Protein AF-A0A956ASH6-F1 (afdb_monomer)

Foldseek 3Di:
DDDDDDPDDDPDDDDDDPPPPVPQQAELVQWPEWEWAAEPVRPWIWIWTQGPVGIGTQDTDLLSQLVQLQLVQQVVCPVPDLVPTRWDALVVSCVSSVHDSVVNVVSLVVQLVRVVVSRHVVSNQQWDADPVRNIIHGSHRHYYYYYDD

Mean predicted aligned error: 8.75 Å

Secondary structure (DSSP, 8-state):
-----PPP---------------PPB-GGG--EEEEEE-TTSS-EEEEEE-SS-EEEEPP-TTHHHHHHHHHHHHHTTTS-TTTTT-EEHHHHHHHHT--HHHHHHHHHHHHHHHHHTTBTTGGGGEEEETTTTEEEE--S-EEEEE--

Sequence (149 aa):
MWTLELPPQTRGGGTLTTAAVEARPRSLATLRLMRVAVSRDEETIEVAFRFGDGDLAMPQRAHHALLRVLAQARLNDAGAPPAERGWMYADDLCRATGINAERLYVEVYRARKQLAALGVGDAAGLFERRSQSRQIRLGVGRVEVTALR

pLDDT: mean 85.57, std 20.19, range [28.75, 98.19]

Solvent-accessible surface area (backbone atoms only — not comparable to full-atom values): 8891 Å² total; per-residue (Å²): 139,86,81,82,83,71,80,84,83,80,87,71,94,70,96,67,83,79,76,76,72,82,69,74,64,44,44,70,90,55,51,66,33,38,41,35,30,32,34,96,83,62,82,46,48,45,42,35,38,32,43,91,91,47,76,46,73,52,80,79,54,82,45,40,56,58,54,46,54,31,50,50,41,32,58,74,28,66,86,49,60,82,92,64,35,16,66,38,43,52,67,57,50,21,65,76,64,75,44,54,70,71,54,51,54,51,33,54,51,48,50,28,51,53,43,35,76,72,44,24,76,49,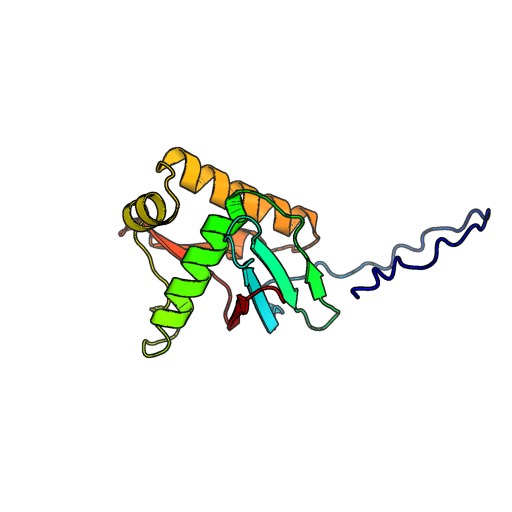26,71,47,54,50,42,72,44,84,90,72,50,24,40,24,58,53,63,90,46,72,47,80,46,73,53,129

Structure (mmCIF, N/CA/C/O backbone):
data_AF-A0A956ASH6-F1
#
_entry.id   AF-A0A956ASH6-F1
#
loop_
_atom_site.group_PDB
_atom_site.id
_atom_site.type_symbol
_atom_site.label_atom_id
_atom_site.label_alt_id
_atom_site.label_comp_id
_atom_site.label_asym_id
_atom_site.label_entity_id
_atom_site.label_seq_id
_atom_site.pdbx_PDB_ins_code
_atom_site.Cartn_x
_atom_site.Cartn_y
_atom_site.Cartn_z
_atom_site.occupancy
_atom_site.B_iso_or_equiv
_atom_site.auth_seq_id
_atom_site.auth_comp_id
_atom_site.auth_asym_id
_atom_site.auth_atom_id
_atom_site.pdbx_PDB_model_num
ATOM 1 N N . MET A 1 1 ? 16.337 -25.624 11.220 1.00 32.97 1 MET A N 1
ATOM 2 C CA . MET A 1 1 ? 17.644 -25.380 10.579 1.00 32.97 1 MET A CA 1
ATOM 3 C C . MET A 1 1 ? 17.335 -24.690 9.262 1.00 32.97 1 MET A C 1
ATOM 5 O O . MET A 1 1 ? 16.851 -25.353 8.360 1.00 32.97 1 MET A O 1
ATOM 9 N N . TRP A 1 2 ? 17.424 -23.360 9.216 1.00 28.75 2 TRP A N 1
ATOM 10 C CA . TRP A 1 2 ? 17.074 -22.583 8.023 1.00 28.75 2 TRP A CA 1
ATOM 11 C C . TRP A 1 2 ? 18.350 -22.266 7.248 1.00 28.75 2 TRP A C 1
ATOM 13 O O . TRP A 1 2 ? 19.261 -21.642 7.788 1.00 28.75 2 TRP A O 1
ATOM 23 N N . THR A 1 3 ? 18.412 -22.744 6.008 1.00 37.66 3 THR A N 1
ATOM 24 C CA . TH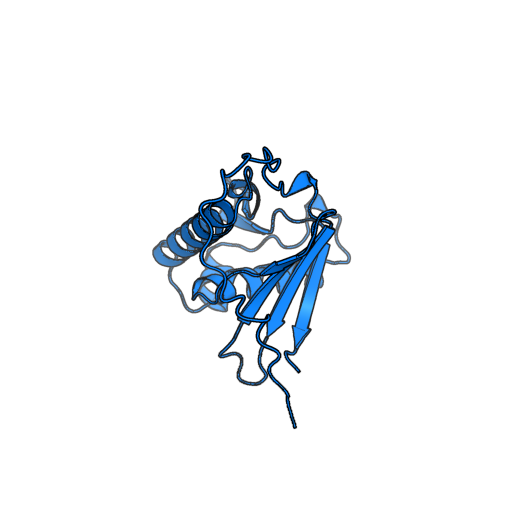R A 1 3 ? 19.513 -22.505 5.074 1.00 37.66 3 THR A CA 1
ATOM 25 C C . THR A 1 3 ? 19.177 -21.278 4.238 1.00 37.66 3 THR A C 1
ATOM 27 O O . THR A 1 3 ? 18.187 -21.269 3.510 1.00 37.66 3 THR A O 1
ATOM 30 N N . LEU A 1 4 ? 19.996 -20.237 4.368 1.00 41.03 4 LEU A N 1
ATOM 31 C CA . LEU A 1 4 ? 19.973 -19.063 3.506 1.00 41.03 4 LEU A CA 1
ATOM 32 C C . LEU A 1 4 ? 20.725 -19.408 2.214 1.00 41.03 4 LEU A C 1
ATOM 34 O O . LEU A 1 4 ? 21.955 -19.446 2.214 1.00 41.03 4 LEU A O 1
ATOM 38 N N . GLU A 1 5 ? 20.009 -19.674 1.122 1.00 32.78 5 GLU A N 1
ATOM 39 C CA . GLU A 1 5 ? 20.634 -19.709 -0.202 1.00 32.78 5 GLU A CA 1
ATOM 40 C C . GLU A 1 5 ? 20.847 -18.276 -0.700 1.00 32.78 5 GLU A C 1
ATOM 42 O O . GLU A 1 5 ? 19.909 -17.556 -1.042 1.00 32.78 5 GLU A O 1
ATOM 47 N N . LEU A 1 6 ? 22.111 -17.856 -0.721 1.00 47.25 6 LEU A N 1
ATOM 48 C CA . LEU A 1 6 ? 22.552 -16.703 -1.498 1.00 47.25 6 LEU A CA 1
ATOM 49 C C . LEU A 1 6 ? 22.721 -17.145 -2.962 1.00 47.25 6 LEU A C 1
ATOM 51 O O . LEU A 1 6 ? 23.277 -18.221 -3.196 1.00 47.25 6 LEU A O 1
ATOM 55 N N . PRO A 1 7 ? 22.307 -16.339 -3.956 1.00 35.97 7 PRO A N 1
ATOM 56 C CA . PRO A 1 7 ? 22.578 -16.656 -5.352 1.00 35.97 7 PRO A CA 1
ATOM 57 C C . PRO A 1 7 ? 24.098 -16.695 -5.609 1.00 35.97 7 PRO A C 1
ATOM 59 O O . PRO A 1 7 ? 24.853 -15.960 -4.960 1.00 35.97 7 PRO A O 1
ATOM 62 N N . PRO A 1 8 ? 24.573 -17.554 -6.531 1.00 37.97 8 PRO A N 1
ATOM 63 C CA . PRO A 1 8 ? 25.998 -17.759 -6.752 1.00 37.97 8 PRO A CA 1
ATOM 64 C C . PRO A 1 8 ? 26.675 -16.463 -7.205 1.00 37.97 8 PRO A C 1
ATOM 66 O O . PRO A 1 8 ? 26.285 -15.839 -8.191 1.00 37.97 8 PRO A O 1
ATOM 69 N N . GLN A 1 9 ? 27.729 -16.081 -6.483 1.00 48.91 9 GLN A N 1
ATOM 70 C CA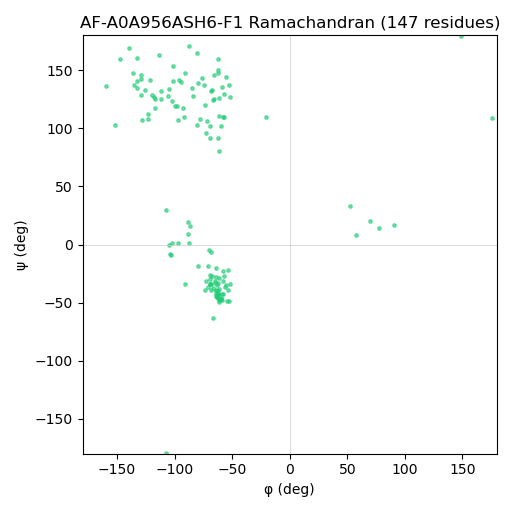 . GLN A 1 9 ? 28.587 -14.955 -6.832 1.00 48.91 9 GLN A CA 1
ATOM 71 C C . GLN A 1 9 ? 29.440 -15.369 -8.042 1.00 48.91 9 GLN A C 1
ATOM 73 O O . GLN A 1 9 ? 30.473 -16.026 -7.893 1.00 48.91 9 GLN A O 1
ATOM 78 N N . THR A 1 10 ? 29.028 -15.023 -9.259 1.00 36.97 10 THR A N 1
ATOM 79 C CA . THR A 1 10 ? 29.883 -15.199 -10.438 1.00 36.97 10 THR A CA 1
ATOM 80 C C . THR A 1 10 ? 31.048 -14.214 -10.381 1.00 36.97 10 THR A C 1
ATOM 82 O O . THR A 1 10 ? 30.906 -13.036 -10.704 1.00 36.97 10 THR A O 1
ATOM 85 N N . ARG A 1 11 ? 32.233 -14.706 -9.997 1.00 43.75 11 ARG A N 1
ATOM 86 C CA . ARG A 1 11 ? 33.508 -14.080 -10.364 1.00 43.75 11 ARG A CA 1
ATOM 87 C C . ARG A 1 11 ? 33.745 -14.329 -11.851 1.00 43.75 11 ARG A C 1
ATOM 89 O O . ARG A 1 11 ? 34.089 -15.437 -12.243 1.00 43.75 11 ARG A O 1
ATOM 96 N N . GLY A 1 12 ? 33.584 -13.289 -12.658 1.00 37.09 12 GLY A N 1
ATOM 97 C CA . GLY A 1 12 ? 33.960 -13.288 -14.066 1.00 37.09 12 GLY A CA 1
ATOM 98 C C . GLY A 1 12 ? 34.305 -11.873 -14.499 1.00 37.09 12 GLY A C 1
ATOM 99 O O . GLY A 1 12 ? 33.415 -11.051 -14.688 1.00 37.09 12 GLY A O 1
ATOM 100 N N . GLY A 1 13 ? 35.601 -11.582 -14.618 1.00 43.28 13 GLY A N 1
ATOM 101 C CA . GLY A 1 13 ? 36.067 -10.424 -15.366 1.00 43.28 13 GLY A CA 1
ATOM 102 C C . GLY A 1 13 ? 35.721 -10.619 -16.840 1.00 43.28 13 GLY A C 1
ATOM 103 O O . GLY A 1 13 ? 36.069 -11.639 -17.428 1.00 43.28 13 GLY A O 1
ATOM 104 N N . GLY A 1 14 ? 35.014 -9.654 -17.414 1.00 33.25 14 GLY A N 1
ATOM 105 C CA . GLY A 1 14 ? 34.637 -9.649 -18.818 1.00 33.25 14 GLY A CA 1
ATOM 106 C C . GLY A 1 14 ? 33.746 -8.451 -19.102 1.00 33.25 14 GLY A C 1
ATOM 107 O O . GLY A 1 14 ? 32.608 -8.394 -18.648 1.00 33.25 14 GLY A O 1
ATOM 108 N N . THR A 1 15 ? 34.280 -7.474 -19.826 1.00 44.41 15 THR A N 1
ATOM 109 C CA . THR A 1 15 ? 33.513 -6.372 -20.403 1.00 44.41 15 THR A CA 1
ATOM 110 C C . THR A 1 15 ? 32.444 -6.966 -21.316 1.00 44.41 15 THR A C 1
ATOM 112 O O . THR A 1 15 ? 32.769 -7.513 -22.366 1.00 44.41 15 THR A O 1
ATOM 115 N N . LEU A 1 16 ? 31.176 -6.887 -20.918 1.00 36.53 16 LEU A N 1
ATOM 116 C CA . LEU A 1 16 ? 30.050 -7.282 -21.756 1.00 36.53 16 LEU A CA 1
ATOM 117 C C . LEU A 1 16 ? 29.041 -6.143 -21.794 1.00 36.53 16 LEU A C 1
ATOM 119 O O . LEU A 1 16 ? 28.358 -5.842 -20.820 1.00 36.53 16 LEU A O 1
ATOM 123 N N . THR A 1 17 ? 29.018 -5.507 -22.960 1.00 37.50 17 THR A N 1
ATOM 124 C CA . THR A 1 17 ? 27.931 -4.736 -23.553 1.00 37.50 17 THR A CA 1
ATOM 125 C C . THR A 1 17 ? 26.571 -5.094 -22.961 1.00 37.50 17 THR A C 1
ATOM 127 O O . THR A 1 17 ? 26.021 -6.161 -23.235 1.00 37.50 17 THR A O 1
ATOM 130 N N . THR A 1 18 ? 25.994 -4.173 -22.192 1.00 43.47 18 THR A N 1
ATOM 131 C CA . THR A 1 18 ? 24.579 -4.224 -21.832 1.00 43.47 18 THR A CA 1
ATOM 132 C C . THR A 1 18 ? 23.778 -3.946 -23.098 1.00 43.47 18 THR A C 1
ATOM 134 O O . THR A 1 18 ? 23.494 -2.798 -23.432 1.00 43.47 18 THR A O 1
ATOM 137 N N . ALA A 1 19 ? 23.416 -5.002 -23.825 1.00 38.53 19 ALA A N 1
ATOM 138 C CA . ALA A 1 19 ? 22.222 -4.956 -24.647 1.00 38.53 19 ALA A CA 1
ATOM 139 C C . ALA A 1 19 ? 21.071 -4.673 -23.679 1.00 38.53 19 ALA A C 1
ATOM 141 O O . ALA A 1 19 ? 20.674 -5.539 -22.897 1.00 38.53 19 ALA A O 1
ATOM 142 N N . ALA A 1 20 ? 20.622 -3.420 -23.652 1.00 39.59 20 ALA A N 1
ATOM 143 C CA . ALA A 1 20 ? 19.434 -3.016 -22.933 1.00 39.59 20 ALA A CA 1
ATOM 144 C C . ALA A 1 20 ? 18.261 -3.775 -23.555 1.00 39.59 20 ALA A C 1
ATOM 146 O O . ALA A 1 20 ? 17.675 -3.352 -24.546 1.00 39.59 20 ALA A O 1
ATOM 147 N N . VAL A 1 21 ? 17.952 -4.944 -22.995 1.00 44.72 21 VAL A N 1
ATOM 148 C CA . VAL A 1 21 ? 16.619 -5.511 -23.117 1.00 44.72 21 VAL A CA 1
ATOM 149 C C . VAL A 1 21 ? 15.721 -4.429 -22.545 1.00 44.72 21 VAL A C 1
ATOM 151 O O . VAL A 1 21 ? 15.805 -4.134 -21.353 1.00 44.72 21 VAL A O 1
ATOM 154 N N . GLU A 1 22 ? 14.948 -3.772 -23.406 1.00 46.41 22 GLU A N 1
ATOM 155 C CA . GLU A 1 22 ? 13.903 -2.835 -23.013 1.00 46.41 22 GLU A CA 1
ATOM 156 C C . GLU A 1 22 ? 12.876 -3.612 -22.183 1.00 46.41 22 GLU A C 1
ATOM 158 O O . GLU A 1 22 ? 11.858 -4.099 -22.675 1.00 46.41 22 GLU A O 1
ATOM 163 N N . ALA A 1 23 ? 13.193 -3.822 -20.906 1.00 58.22 23 ALA A N 1
ATOM 164 C CA . ALA A 1 23 ? 12.303 -4.437 -19.954 1.00 58.22 23 ALA A CA 1
ATOM 165 C C . ALA A 1 23 ? 11.088 -3.518 -19.869 1.00 58.22 23 ALA A C 1
ATOM 167 O O . ALA A 1 23 ? 11.187 -2.384 -19.394 1.00 58.22 23 ALA A O 1
ATOM 168 N N . ARG A 1 24 ? 9.945 -3.986 -20.382 1.00 64.06 24 ARG A N 1
ATOM 169 C CA . ARG A 1 24 ? 8.686 -3.263 -20.226 1.00 64.06 24 ARG A CA 1
ATOM 170 C C . ARG A 1 24 ? 8.503 -2.964 -18.736 1.00 64.06 24 ARG A C 1
ATOM 172 O O . ARG A 1 24 ? 8.589 -3.898 -17.935 1.00 64.06 24 ARG A O 1
ATOM 179 N N . PRO A 1 25 ? 8.261 -1.700 -18.352 1.00 74.81 25 PRO A N 1
ATOM 180 C CA . PRO A 1 25 ? 8.024 -1.376 -16.958 1.00 74.81 25 PRO A CA 1
ATOM 181 C C . PRO A 1 25 ? 6.819 -2.180 -16.471 1.00 74.81 25 PRO A C 1
ATOM 183 O O . PRO A 1 25 ? 5.803 -2.288 -17.166 1.00 74.81 25 PRO A O 1
ATOM 186 N N . ARG A 1 26 ? 6.939 -2.766 -15.278 1.00 90.44 26 ARG A N 1
ATOM 187 C CA . ARG A 1 26 ? 5.827 -3.487 -14.659 1.00 90.44 26 ARG A CA 1
ATOM 188 C C . ARG A 1 26 ? 4.680 -2.515 -14.412 1.00 90.44 26 ARG A C 1
ATOM 190 O O . ARG A 1 26 ? 4.896 -1.326 -14.183 1.00 90.44 26 ARG A O 1
ATOM 197 N N . SER A 1 27 ? 3.457 -3.027 -14.440 1.00 92.56 27 SER A N 1
ATOM 198 C CA . SER A 1 27 ? 2.257 -2.231 -14.181 1.00 92.56 27 SER A CA 1
ATOM 199 C C . SER A 1 27 ? 1.337 -2.953 -1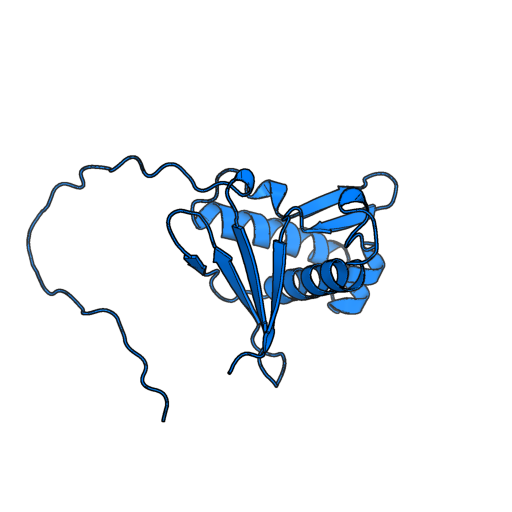3.210 1.00 92.56 27 SER A C 1
ATOM 201 O O . SER A 1 27 ? 1.142 -4.167 -13.313 1.00 92.56 27 SER A O 1
ATOM 203 N N . LEU A 1 28 ? 0.733 -2.199 -12.297 1.00 93.44 28 LEU A N 1
ATOM 204 C CA . LEU A 1 28 ? -0.310 -2.649 -11.385 1.00 93.44 28 LEU A CA 1
ATOM 205 C C . LEU A 1 28 ? -1.517 -3.238 -12.122 1.00 93.44 28 LEU A C 1
ATOM 207 O O . LEU A 1 28 ? -2.153 -4.140 -11.587 1.00 93.44 28 LEU A O 1
ATOM 211 N N . ALA A 1 29 ? -1.788 -2.829 -13.365 1.00 91.38 29 ALA A N 1
ATOM 212 C CA . ALA A 1 29 ? -2.809 -3.464 -14.203 1.00 91.38 29 ALA A CA 1
ATOM 213 C C . ALA A 1 29 ? -2.509 -4.950 -14.490 1.00 91.38 29 ALA A C 1
ATOM 215 O O . ALA A 1 29 ? -3.422 -5.751 -14.672 1.00 91.38 29 ALA A O 1
ATOM 216 N N . THR A 1 30 ? -1.228 -5.331 -14.506 1.00 92.25 30 THR A N 1
ATOM 217 C CA . THR A 1 30 ? -0.767 -6.720 -14.702 1.00 92.25 30 THR A CA 1
ATOM 218 C C . THR A 1 30 ? -0.460 -7.447 -13.391 1.00 92.25 30 THR A C 1
ATOM 220 O O . THR A 1 30 ? -0.039 -8.609 -13.403 1.00 92.25 30 THR A O 1
ATOM 223 N N . LEU A 1 31 ? -0.662 -6.779 -12.251 1.00 94.44 31 LEU A N 1
ATOM 224 C CA . LEU A 1 31 ? -0.440 -7.363 -10.938 1.00 94.44 31 LEU A CA 1
ATOM 225 C C . LEU A 1 31 ? -1.447 -8.487 -10.690 1.00 94.44 31 LEU A C 1
ATOM 227 O O . LEU A 1 31 ? -2.659 -8.285 -10.705 1.00 94.44 31 LEU A O 1
ATOM 231 N N . ARG A 1 32 ? -0.935 -9.678 -10.390 1.00 95.50 32 ARG A N 1
ATOM 232 C CA . ARG A 1 32 ? -1.755 -10.857 -10.089 1.00 95.50 32 ARG A CA 1
ATOM 233 C C . ARG A 1 32 ? -2.064 -10.986 -8.605 1.00 95.50 32 ARG A C 1
ATOM 235 O O . ARG A 1 32 ? -3.126 -11.497 -8.252 1.00 95.50 32 ARG A O 1
ATOM 242 N N . LEU A 1 33 ? -1.129 -10.587 -7.745 1.00 96.31 33 LEU A N 1
ATOM 243 C CA . LEU A 1 33 ? -1.261 -10.703 -6.295 1.00 96.31 33 LEU A CA 1
ATOM 244 C C . LEU A 1 33 ? -0.303 -9.751 -5.576 1.00 96.31 33 LEU A C 1
ATOM 246 O O . LEU A 1 33 ? 0.876 -9.698 -5.910 1.00 96.31 33 LEU A O 1
ATOM 250 N N . MET A 1 34 ? -0.788 -9.079 -4.538 1.00 97.50 34 MET A N 1
ATOM 251 C CA . MET A 1 34 ? 0.049 -8.469 -3.504 1.00 97.50 34 MET A CA 1
ATOM 252 C C . MET A 1 34 ? 0.026 -9.354 -2.253 1.00 97.50 34 MET A C 1
ATOM 254 O O . MET A 1 34 ? -1.048 -9.628 -1.720 1.00 97.50 34 MET A O 1
ATOM 258 N N . ARG A 1 35 ? 1.194 -9.790 -1.778 1.00 97.75 35 ARG A N 1
ATOM 259 C CA . ARG A 1 35 ? 1.341 -10.539 -0.526 1.00 97.75 35 ARG A CA 1
ATOM 260 C C . ARG A 1 35 ? 1.918 -9.637 0.554 1.00 97.75 35 ARG A C 1
ATOM 262 O O . ARG A 1 35 ? 2.908 -8.948 0.316 1.00 97.75 35 ARG A O 1
ATOM 269 N N . VAL A 1 36 ? 1.317 -9.695 1.735 1.00 96.62 36 VAL A N 1
ATOM 270 C CA . VAL A 1 36 ? 1.837 -9.098 2.963 1.00 96.62 36 VAL A CA 1
ATOM 271 C C . VAL A 1 36 ? 2.099 -10.221 3.954 1.00 96.62 36 VAL A C 1
ATOM 273 O O . VAL A 1 36 ? 1.170 -10.926 4.340 1.00 96.62 36 VAL A O 1
ATOM 276 N N . ALA A 1 37 ? 3.349 -10.404 4.361 1.00 95.50 37 ALA A N 1
ATOM 277 C CA . ALA A 1 37 ? 3.713 -11.399 5.357 1.00 95.50 37 ALA A CA 1
ATOM 278 C C . ALA A 1 37 ? 4.184 -10.714 6.643 1.00 95.50 37 ALA A C 1
ATOM 280 O O . ALA A 1 37 ? 4.970 -9.770 6.596 1.00 95.50 37 ALA A O 1
ATOM 281 N N . VAL A 1 38 ? 3.665 -11.160 7.785 1.00 92.75 38 VAL A N 1
ATOM 282 C CA . VAL A 1 38 ? 3.877 -10.512 9.085 1.00 92.75 38 VAL A CA 1
ATOM 283 C C . VAL A 1 38 ? 4.555 -11.487 10.038 1.00 92.75 38 VAL A C 1
ATOM 285 O O . VAL A 1 38 ? 4.110 -12.621 10.201 1.00 92.75 38 VAL A O 1
ATOM 288 N N . SER A 1 39 ? 5.647 -11.050 10.651 1.00 90.00 39 SER A N 1
ATOM 289 C CA . SER A 1 39 ? 6.339 -11.774 11.728 1.00 90.00 39 SER A CA 1
ATOM 290 C C . SER A 1 39 ? 5.453 -11.957 12.958 1.00 90.00 39 SER A C 1
ATOM 292 O O . SER A 1 39 ? 4.473 -11.244 13.153 1.00 90.00 39 SER A O 1
ATOM 294 N N . ARG A 1 40 ? 5.797 -12.937 13.801 1.00 82.44 40 ARG A N 1
ATOM 295 C CA . ARG A 1 40 ? 5.021 -13.258 15.011 1.00 82.44 40 ARG A CA 1
ATOM 296 C C . ARG A 1 40 ? 5.020 -12.135 16.047 1.00 82.44 40 ARG A C 1
ATOM 298 O O . ARG A 1 40 ? 4.047 -12.011 16.778 1.00 82.44 40 ARG A O 1
ATOM 305 N N . ASP A 1 41 ? 6.099 -11.368 16.113 1.00 84.50 41 ASP A N 1
ATOM 306 C CA . ASP A 1 41 ? 6.252 -10.191 16.975 1.00 84.50 41 ASP A CA 1
ATOM 307 C C . ASP A 1 41 ? 5.740 -8.899 16.308 1.00 84.50 41 ASP A C 1
ATOM 309 O O . ASP A 1 41 ? 5.803 -7.830 16.905 1.00 84.50 41 ASP A O 1
ATOM 313 N N . GLU A 1 42 ? 5.208 -8.995 15.083 1.00 76.25 42 GLU A N 1
ATOM 314 C CA . GLU A 1 42 ? 4.777 -7.875 14.239 1.00 76.25 42 GLU A CA 1
ATOM 315 C C . GLU A 1 42 ? 5.875 -6.835 13.925 1.00 76.25 42 GLU A C 1
ATOM 317 O O . GLU A 1 42 ? 5.584 -5.817 13.292 1.00 76.25 42 GLU A O 1
ATOM 322 N N . GLU A 1 43 ? 7.143 -7.086 14.272 1.00 81.88 43 GLU A N 1
ATOM 323 C CA . GLU A 1 43 ? 8.250 -6.144 14.039 1.00 81.88 43 GLU A CA 1
ATOM 324 C C . GLU A 1 43 ? 8.638 -6.073 12.557 1.00 81.88 43 GLU A C 1
ATOM 326 O O . GLU A 1 43 ? 9.050 -5.037 12.023 1.00 81.88 43 GLU A O 1
ATOM 331 N N . THR A 1 44 ? 8.475 -7.197 11.867 1.00 88.00 44 THR A N 1
ATOM 332 C CA . THR A 1 44 ? 8.781 -7.355 10.448 1.00 88.00 44 THR A CA 1
ATOM 333 C C . THR A 1 44 ? 7.518 -7.561 9.629 1.00 88.00 44 THR A C 1
ATOM 335 O O . THR A 1 44 ? 6.735 -8.485 9.870 1.00 88.00 44 THR A O 1
ATOM 338 N N . ILE A 1 45 ? 7.358 -6.703 8.619 1.00 94.75 45 ILE A N 1
ATOM 339 C CA . ILE A 1 45 ? 6.312 -6.789 7.603 1.00 94.75 45 ILE A CA 1
ATOM 340 C C . ILE A 1 45 ? 6.994 -6.833 6.238 1.00 94.75 45 ILE A C 1
ATOM 342 O O . ILE A 1 45 ? 7.586 -5.846 5.786 1.00 94.75 45 ILE A O 1
ATOM 346 N N . GLU A 1 46 ? 6.888 -7.971 5.569 1.00 95.69 46 GLU A N 1
ATOM 347 C CA . GLU A 1 46 ? 7.360 -8.164 4.204 1.00 95.69 46 GLU A CA 1
ATOM 348 C C . GLU A 1 46 ? 6.226 -7.918 3.215 1.00 95.69 46 GLU A C 1
ATOM 350 O O . GLU A 1 46 ? 5.081 -8.320 3.435 1.00 95.69 46 GLU A O 1
ATOM 355 N N . VAL A 1 47 ? 6.546 -7.255 2.106 1.00 97.00 47 VAL A N 1
ATOM 356 C CA . VAL A 1 47 ? 5.586 -6.980 1.037 1.00 97.00 47 VAL A CA 1
ATOM 357 C C . VAL A 1 47 ? 6.185 -7.422 -0.286 1.00 97.00 47 VAL A C 1
ATOM 359 O O . VAL A 1 47 ? 7.300 -7.033 -0.630 1.00 97.00 47 VAL A O 1
ATOM 362 N N . ALA A 1 48 ? 5.432 -8.215 -1.043 1.00 96.88 48 ALA A N 1
ATOM 363 C CA . ALA A 1 48 ? 5.828 -8.673 -2.366 1.00 96.88 48 ALA A CA 1
ATOM 364 C C . ALA A 1 48 ? 4.670 -8.571 -3.361 1.00 96.88 48 ALA A C 1
ATOM 366 O O . ALA A 1 48 ? 3.502 -8.760 -3.017 1.00 96.88 48 ALA A O 1
ATOM 367 N N . PHE A 1 49 ? 5.006 -8.305 -4.617 1.00 96.38 49 PHE A N 1
ATOM 368 C CA . PHE A 1 49 ? 4.071 -8.196 -5.727 1.00 96.38 49 PHE A CA 1
ATOM 369 C C . PHE A 1 49 ? 4.370 -9.271 -6.761 1.00 96.38 49 PHE A C 1
ATOM 371 O O . PHE A 1 49 ? 5.495 -9.379 -7.236 1.00 96.38 49 PHE A O 1
ATOM 378 N N . ARG A 1 50 ? 3.358 -10.044 -7.138 1.00 96.06 50 ARG A N 1
ATOM 379 C CA . ARG A 1 50 ? 3.448 -11.061 -8.181 1.00 96.06 50 ARG A CA 1
ATOM 380 C C . ARG A 1 50 ? 2.875 -10.536 -9.480 1.00 96.06 50 ARG A C 1
ATOM 382 O O . ARG A 1 50 ? 1.676 -10.259 -9.564 1.00 96.06 50 ARG A O 1
ATOM 389 N N . PHE A 1 51 ? 3.711 -10.486 -10.499 1.00 93.25 51 PHE A N 1
ATOM 390 C CA . PHE A 1 51 ? 3.346 -10.147 -11.866 1.00 93.25 51 PHE A CA 1
ATOM 391 C C . PHE A 1 51 ? 3.386 -11.405 -12.745 1.00 93.25 51 PHE A C 1
ATOM 393 O O . PHE A 1 51 ? 3.621 -12.516 -12.265 1.00 93.25 51 PHE A O 1
ATOM 400 N N . GLY A 1 52 ? 3.084 -11.266 -14.037 1.00 87.44 52 GLY A N 1
ATOM 401 C CA . GLY A 1 52 ? 3.181 -12.388 -14.978 1.00 87.44 52 GLY A CA 1
ATOM 402 C C . GLY A 1 52 ? 4.620 -12.829 -15.262 1.00 87.44 52 GLY A C 1
ATOM 403 O O . GLY A 1 52 ? 4.840 -13.989 -15.588 1.00 87.44 52 GLY A O 1
ATOM 404 N N . ASP A 1 53 ? 5.571 -11.912 -15.113 1.00 84.69 53 ASP A N 1
ATOM 405 C CA . ASP A 1 53 ? 6.991 -12.048 -15.441 1.00 84.69 53 ASP A CA 1
ATOM 406 C C . ASP A 1 53 ? 7.883 -12.289 -14.207 1.00 84.69 53 ASP A C 1
ATOM 408 O O . ASP A 1 53 ? 9.101 -12.382 -14.340 1.00 84.69 53 ASP A O 1
ATOM 412 N N . GLY A 1 54 ? 7.300 -12.377 -13.007 1.00 89.00 54 GLY A N 1
ATOM 413 C CA . GLY A 1 54 ? 8.028 -12.688 -11.777 1.00 89.00 54 GLY A CA 1
ATOM 414 C C . GLY A 1 54 ? 7.454 -12.042 -10.519 1.00 89.00 54 GLY A C 1
ATOM 415 O O . GLY A 1 54 ? 6.466 -11.304 -10.555 1.00 89.00 54 GLY A O 1
ATOM 416 N N . ASP A 1 55 ? 8.111 -12.331 -9.396 1.00 92.12 55 ASP A N 1
ATOM 417 C CA . ASP A 1 55 ? 7.821 -11.727 -8.098 1.00 92.12 55 ASP A CA 1
ATOM 418 C C . ASP A 1 55 ? 8.781 -10.545 -7.846 1.00 92.12 55 ASP A C 1
ATOM 420 O O . ASP A 1 55 ? 9.964 -10.580 -8.187 1.00 92.12 55 ASP A O 1
ATOM 424 N N . LEU A 1 56 ? 8.255 -9.483 -7.243 1.00 94.44 56 LEU A N 1
ATOM 425 C CA . LEU A 1 56 ? 8.967 -8.266 -6.872 1.00 94.44 56 LEU A CA 1
ATOM 426 C C . LEU A 1 56 ? 8.812 -8.034 -5.368 1.00 94.44 56 LEU A C 1
ATOM 428 O O . LEU A 1 56 ? 7.739 -7.644 -4.905 1.00 94.44 56 LEU A O 1
ATOM 432 N N . ALA A 1 57 ? 9.881 -8.246 -4.606 1.00 95.38 57 ALA A N 1
ATOM 433 C CA . ALA A 1 57 ? 9.905 -7.972 -3.172 1.00 95.38 57 ALA A CA 1
ATOM 434 C C . ALA A 1 57 ? 10.234 -6.497 -2.893 1.00 95.38 57 ALA A C 1
ATOM 436 O O . ALA A 1 57 ? 11.173 -5.937 -3.464 1.00 95.38 57 ALA A O 1
ATOM 437 N N . MET A 1 58 ? 9.483 -5.865 -1.990 1.00 95.19 58 MET A N 1
ATOM 438 C CA . MET A 1 58 ? 9.818 -4.544 -1.466 1.00 95.19 58 MET A CA 1
ATOM 439 C C . MET A 1 58 ? 10.816 -4.675 -0.311 1.00 95.19 58 MET A C 1
ATOM 441 O O . MET A 1 58 ? 10.514 -5.356 0.671 1.00 95.19 58 MET A O 1
ATOM 445 N N . PRO A 1 59 ? 11.955 -3.961 -0.347 1.00 93.81 59 PRO A N 1
ATOM 446 C CA . PRO A 1 59 ? 12.809 -3.817 0.829 1.00 93.81 59 PRO A CA 1
ATOM 447 C C . PRO A 1 59 ? 12.022 -3.305 2.047 1.00 93.81 59 PRO A C 1
ATOM 449 O O . PRO A 1 59 ? 11.230 -2.375 1.910 1.00 93.81 59 PRO A O 1
ATOM 452 N N . GLN A 1 60 ? 12.258 -3.863 3.236 1.00 92.31 60 GLN A N 1
ATOM 453 C CA . GLN A 1 60 ? 11.518 -3.507 4.455 1.00 92.31 60 GLN A CA 1
ATOM 454 C C . GLN A 1 60 ? 11.604 -2.009 4.773 1.00 92.31 60 GLN A C 1
ATOM 456 O O . GLN A 1 60 ? 12.694 -1.431 4.818 1.00 92.31 60 GLN A O 1
ATOM 461 N N . ARG A 1 61 ? 10.455 -1.368 5.005 1.00 94.69 61 ARG A N 1
ATOM 462 C CA . ARG A 1 61 ? 10.345 0.054 5.367 1.00 94.69 61 ARG A CA 1
ATOM 463 C C . ARG A 1 61 ? 9.147 0.289 6.290 1.00 94.69 61 ARG A C 1
ATOM 465 O O . ARG A 1 61 ? 8.204 -0.495 6.296 1.00 94.69 61 ARG A O 1
ATOM 472 N N . ALA A 1 62 ? 9.161 1.408 7.016 1.00 92.44 62 ALA A N 1
ATOM 473 C CA . ALA A 1 62 ? 8.113 1.767 7.978 1.00 92.44 62 ALA A CA 1
ATOM 474 C C . ALA A 1 62 ? 6.695 1.804 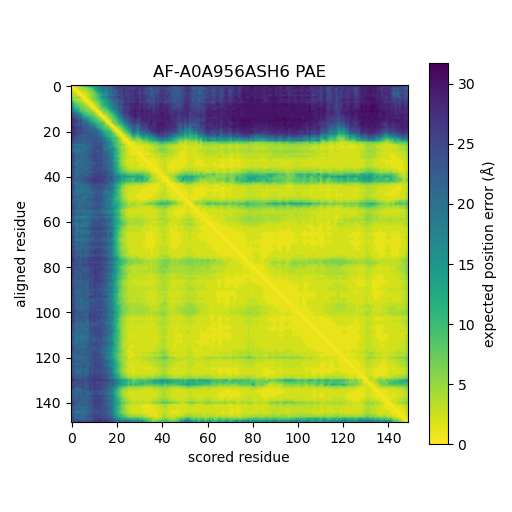7.367 1.00 92.44 62 ALA A C 1
ATOM 476 O O . ALA A 1 62 ? 5.742 1.347 7.996 1.00 92.44 62 ALA A O 1
ATOM 477 N N . HIS A 1 63 ? 6.544 2.247 6.112 1.00 94.81 63 HIS A N 1
ATOM 478 C CA . HIS A 1 63 ? 5.235 2.328 5.445 1.00 94.81 63 HIS A CA 1
ATOM 479 C C . HIS A 1 63 ? 4.612 0.958 5.148 1.00 94.81 63 HIS A C 1
ATOM 481 O O . HIS A 1 63 ? 3.456 0.899 4.731 1.00 94.81 63 HIS A O 1
ATOM 487 N N . HIS A 1 64 ? 5.320 -0.154 5.374 1.00 96.19 64 HIS A N 1
ATOM 488 C CA . HIS A 1 64 ? 4.732 -1.490 5.269 1.00 96.19 64 HIS A CA 1
ATOM 489 C C . HIS A 1 64 ? 3.626 -1.715 6.314 1.00 96.19 64 HIS A C 1
ATOM 491 O O . HIS A 1 64 ? 2.665 -2.426 6.023 1.00 96.19 64 HIS A O 1
ATOM 497 N N . ALA A 1 65 ? 3.683 -1.041 7.471 1.00 95.31 65 ALA A N 1
ATOM 498 C CA . ALA A 1 65 ? 2.600 -1.065 8.457 1.00 95.31 65 ALA A CA 1
ATOM 499 C C . ALA A 1 65 ? 1.276 -0.551 7.869 1.00 95.31 65 ALA A C 1
ATOM 501 O O . ALA A 1 65 ? 0.231 -1.178 8.043 1.00 95.31 65 ALA A O 1
ATOM 502 N N . LEU A 1 66 ? 1.327 0.535 7.089 1.00 97.19 66 LEU A N 1
ATOM 503 C CA . LEU A 1 66 ? 0.162 1.065 6.379 1.00 97.19 66 LEU A CA 1
ATOM 504 C C . LEU A 1 66 ? -0.373 0.067 5.341 1.00 97.19 66 LEU A C 1
ATOM 506 O O . LEU A 1 66 ? -1.582 -0.147 5.252 1.00 97.19 66 LEU A O 1
ATOM 510 N N . LEU A 1 67 ? 0.519 -0.559 4.567 1.00 97.62 67 LEU A N 1
ATOM 511 C CA . LEU A 1 67 ? 0.135 -1.553 3.560 1.00 97.62 67 LEU A CA 1
ATOM 512 C C . LEU A 1 67 ? -0.543 -2.772 4.195 1.00 97.62 67 LEU A C 1
ATOM 514 O O . LEU A 1 67 ? -1.542 -3.247 3.659 1.00 97.62 67 LEU A O 1
ATOM 518 N N . ARG A 1 68 ? -0.056 -3.232 5.354 1.00 97.12 68 ARG A N 1
ATOM 519 C CA . ARG A 1 68 ? -0.676 -4.315 6.128 1.00 97.12 68 ARG A CA 1
ATOM 520 C C . ARG A 1 68 ? -2.089 -3.962 6.573 1.00 97.12 68 ARG A C 1
ATOM 522 O O . ARG A 1 68 ? -3.002 -4.751 6.348 1.00 97.12 68 ARG A O 1
ATOM 529 N N . VAL A 1 69 ? -2.279 -2.786 7.172 1.00 97.75 69 VAL A N 1
ATOM 530 C CA . VAL A 1 69 ? -3.599 -2.354 7.661 1.00 97.75 69 VAL A CA 1
ATOM 531 C C . VAL A 1 69 ? -4.609 -2.298 6.513 1.00 97.75 69 VAL A C 1
ATOM 533 O O . VAL A 1 69 ? -5.698 -2.858 6.621 1.00 97.75 69 VAL A O 1
ATOM 536 N N . LEU A 1 70 ? -4.236 -1.704 5.377 1.00 98.19 70 LEU A N 1
ATOM 537 C CA . LEU A 1 70 ? -5.130 -1.621 4.220 1.00 98.19 70 LEU A CA 1
ATOM 538 C C . LEU A 1 70 ? -5.373 -2.981 3.545 1.00 98.19 70 LEU A C 1
ATOM 540 O O . LEU A 1 70 ? -6.473 -3.233 3.050 1.00 98.19 70 LEU A O 1
ATOM 544 N N . ALA A 1 71 ? -4.370 -3.864 3.528 1.00 97.69 71 ALA A N 1
ATOM 545 C CA . ALA A 1 71 ? -4.522 -5.240 3.064 1.00 97.69 71 ALA A CA 1
ATOM 546 C C . ALA A 1 71 ? -5.553 -5.989 3.912 1.00 97.69 71 ALA A C 1
ATOM 548 O O . ALA A 1 71 ? -6.467 -6.607 3.364 1.00 97.69 71 ALA A O 1
ATOM 549 N N . GLN A 1 72 ? -5.453 -5.863 5.237 1.00 97.12 72 GLN A N 1
ATOM 550 C CA . GLN A 1 72 ? -6.394 -6.474 6.164 1.00 97.12 72 GLN A CA 1
ATOM 551 C C . GLN A 1 72 ? -7.808 -5.911 5.994 1.00 97.12 72 GLN A C 1
ATOM 553 O O . GLN A 1 72 ? -8.758 -6.683 5.904 1.00 97.12 72 GLN A O 1
ATOM 558 N N . ALA A 1 73 ? -7.960 -4.589 5.871 1.00 97.44 73 ALA A N 1
ATOM 559 C CA . ALA A 1 73 ? -9.262 -3.966 5.636 1.00 97.44 73 ALA A CA 1
ATOM 560 C C . ALA A 1 73 ? -9.930 -4.493 4.359 1.00 97.44 73 ALA A C 1
ATOM 562 O O . ALA A 1 73 ? -11.107 -4.845 4.358 1.00 97.44 73 ALA A O 1
ATOM 563 N N . ARG A 1 74 ? -9.162 -4.642 3.274 1.00 97.12 74 ARG A N 1
ATOM 564 C CA . ARG A 1 74 ? -9.687 -5.183 2.016 1.00 97.12 74 ARG A CA 1
ATOM 565 C C . ARG A 1 74 ? -10.131 -6.645 2.125 1.00 97.12 74 ARG A C 1
ATOM 567 O O . ARG A 1 74 ? -11.081 -7.026 1.442 1.00 97.12 74 ARG A O 1
ATOM 574 N N . LEU A 1 75 ? -9.459 -7.450 2.950 1.00 96.38 75 LEU A N 1
ATOM 575 C CA . LEU A 1 75 ? -9.856 -8.834 3.228 1.00 96.38 75 LEU A CA 1
ATOM 576 C C . LEU A 1 75 ? -11.094 -8.912 4.126 1.00 96.38 75 LEU A C 1
ATOM 578 O O . LEU A 1 75 ? -11.968 -9.738 3.872 1.00 96.38 75 LEU A O 1
ATOM 582 N N . ASN A 1 76 ? -11.200 -8.034 5.124 1.00 96.94 76 ASN A N 1
ATOM 583 C CA . ASN A 1 76 ? -12.368 -7.962 6.004 1.00 96.94 76 ASN A CA 1
ATOM 584 C C . ASN A 1 76 ? -13.645 -7.613 5.219 1.00 96.94 76 ASN A C 1
ATOM 586 O O . ASN A 1 76 ? -14.712 -8.149 5.505 1.00 96.94 76 ASN A O 1
ATOM 590 N N . ASP A 1 77 ? -13.517 -6.808 4.162 1.00 96.25 77 ASP A N 1
ATOM 591 C CA . ASP A 1 77 ? -14.630 -6.421 3.290 1.00 96.25 77 ASP A CA 1
ATOM 592 C C . ASP A 1 77 ? -14.874 -7.400 2.123 1.00 96.25 77 ASP A C 1
ATOM 594 O O . ASP A 1 77 ? -15.510 -7.046 1.127 1.00 96.25 77 ASP A O 1
ATOM 598 N N . ALA A 1 78 ? -14.385 -8.646 2.188 1.00 92.38 78 ALA A N 1
ATOM 599 C CA . ALA A 1 78 ? -14.514 -9.611 1.089 1.00 92.38 78 ALA A CA 1
ATOM 600 C C . ALA A 1 78 ? -15.970 -9.898 0.660 1.00 92.38 78 ALA A C 1
ATOM 602 O O . ALA A 1 78 ? -16.190 -10.306 -0.482 1.00 92.38 78 ALA A O 1
ATOM 603 N N . GLY A 1 79 ? -16.953 -9.659 1.535 1.00 93.19 79 GLY A N 1
ATOM 604 C CA . GLY A 1 79 ? -18.383 -9.788 1.231 1.00 93.19 79 GLY A CA 1
ATOM 605 C C . GLY A 1 79 ? -18.998 -8.602 0.473 1.00 93.19 79 GLY A C 1
ATOM 606 O O . GLY A 1 79 ? -20.051 -8.755 -0.138 1.00 93.19 79 GLY A O 1
ATOM 607 N N . ALA A 1 80 ? -18.355 -7.432 0.465 1.00 94.81 80 ALA A N 1
ATOM 608 C CA . ALA A 1 80 ? -18.867 -6.242 -0.215 1.00 94.81 80 ALA A CA 1
ATOM 609 C C . ALA A 1 80 ? -18.585 -6.279 -1.735 1.00 94.81 80 ALA A C 1
ATOM 611 O O . ALA A 1 80 ? -17.731 -7.050 -2.196 1.00 94.81 80 ALA A O 1
ATOM 612 N N . PRO A 1 81 ? -19.241 -5.435 -2.555 1.00 95.25 81 PRO A N 1
ATOM 613 C CA . PRO A 1 81 ? -18.862 -5.249 -3.954 1.00 95.25 81 PRO A CA 1
ATOM 614 C C . PRO A 1 81 ? -17.384 -4.838 -4.085 1.00 95.25 81 PRO A C 1
ATOM 616 O O . PRO A 1 81 ? -16.909 -4.059 -3.259 1.00 95.25 81 PRO A O 1
ATOM 619 N N . PRO A 1 82 ? -16.638 -5.283 -5.119 1.00 91.81 82 PRO A N 1
ATOM 620 C CA . PRO A 1 82 ? -15.209 -4.974 -5.268 1.00 91.81 82 PRO A CA 1
ATOM 621 C C . PRO A 1 82 ? -14.859 -3.481 -5.169 1.00 91.81 82 PRO A C 1
ATOM 623 O O . PRO A 1 82 ? -13.799 -3.133 -4.641 1.00 91.81 82 PRO A O 1
ATOM 626 N N . ALA A 1 83 ? -15.762 -2.616 -5.642 1.00 93.19 83 ALA A N 1
ATOM 627 C CA . ALA A 1 83 ? -15.637 -1.162 -5.606 1.00 93.19 83 ALA A CA 1
ATOM 628 C C . ALA A 1 83 ? -15.768 -0.552 -4.198 1.00 93.19 83 ALA A C 1
ATOM 630 O O . ALA A 1 83 ? -15.268 0.552 -3.986 1.00 93.19 83 ALA A O 1
ATOM 631 N N . GLU A 1 84 ? -16.326 -1.277 -3.229 1.00 95.12 84 GLU A N 1
ATOM 632 C CA . GLU A 1 84 ? -16.506 -0.815 -1.846 1.00 95.12 84 GLU A CA 1
ATOM 633 C C . GLU A 1 84 ? -15.505 -1.421 -0.854 1.00 95.12 84 GLU A C 1
ATOM 635 O O . GLU A 1 84 ? -15.422 -0.966 0.280 1.00 95.12 84 GLU A O 1
ATOM 640 N N . ARG A 1 85 ? -14.692 -2.403 -1.258 1.00 96.56 85 ARG A N 1
ATOM 641 C CA . ARG A 1 85 ? -13.788 -3.084 -0.317 1.00 96.56 85 ARG A CA 1
ATOM 642 C C . ARG A 1 85 ? -12.577 -2.240 0.069 1.00 96.56 85 ARG A C 1
ATOM 644 O O . ARG A 1 85 ? -11.886 -1.710 -0.812 1.00 96.56 85 ARG A O 1
ATOM 651 N N . GLY A 1 86 ? -12.245 -2.261 1.357 1.00 96.75 86 GLY A N 1
ATOM 652 C CA . GLY A 1 86 ? -10.986 -1.790 1.926 1.00 96.75 86 GLY A CA 1
ATOM 653 C C . GLY A 1 86 ? -10.873 -0.276 2.068 1.00 96.75 86 GLY A C 1
ATOM 654 O O . GLY A 1 86 ? -9.761 0.220 2.239 1.00 96.75 86 GLY A O 1
ATOM 655 N N . TRP A 1 87 ? -11.980 0.463 1.953 1.00 97.62 87 TRP A N 1
ATOM 656 C CA . TRP A 1 87 ? -11.992 1.902 2.208 1.00 97.62 87 TRP A CA 1
ATOM 657 C C . TRP A 1 87 ? -11.907 2.175 3.707 1.00 97.62 87 TRP A C 1
ATOM 659 O O . TRP A 1 87 ? -12.797 1.804 4.462 1.00 97.62 87 TRP A O 1
ATOM 669 N N . MET A 1 88 ? -10.862 2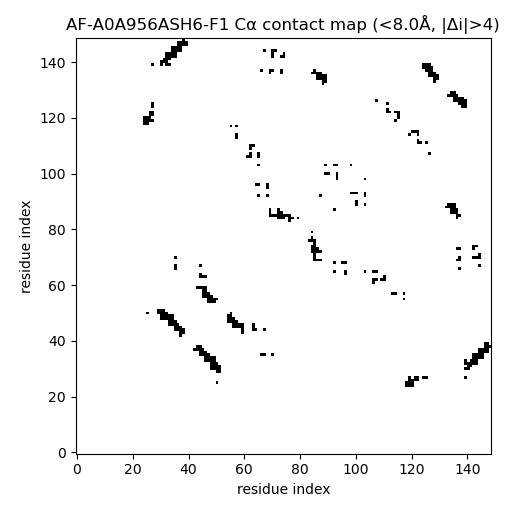.883 4.131 1.00 97.88 88 MET A N 1
ATOM 670 C CA . MET A 1 88 ? -10.699 3.332 5.514 1.00 97.88 88 MET A CA 1
ATOM 671 C C . MET A 1 88 ? -10.582 4.848 5.578 1.00 97.88 88 MET A C 1
ATOM 673 O O . MET A 1 88 ? -9.929 5.454 4.725 1.00 97.88 88 MET A O 1
ATOM 677 N N . TYR A 1 89 ? -11.175 5.472 6.596 1.00 97.44 89 TYR A N 1
ATOM 678 C CA . TYR A 1 89 ? -10.962 6.895 6.854 1.00 97.44 89 TYR A CA 1
ATOM 679 C C . TYR A 1 89 ? -9.509 7.154 7.263 1.00 97.44 89 TYR A C 1
ATOM 681 O O . TYR A 1 89 ? -8.888 6.340 7.949 1.00 97.44 89 TYR A O 1
ATOM 689 N N . ALA A 1 90 ? -8.964 8.307 6.866 1.00 96.00 90 ALA A N 1
ATOM 690 C CA . ALA A 1 90 ? -7.605 8.701 7.238 1.00 96.00 90 ALA A CA 1
ATOM 691 C C . ALA A 1 90 ? -7.371 8.656 8.760 1.00 96.00 90 ALA A C 1
ATOM 693 O O . ALA A 1 90 ? -6.324 8.188 9.196 1.00 96.00 90 ALA A O 1
ATOM 694 N N . ASP A 1 91 ? -8.353 9.067 9.564 1.00 96.31 91 ASP A N 1
ATOM 695 C CA . ASP A 1 91 ? -8.238 9.055 11.026 1.00 96.31 91 ASP A CA 1
ATOM 696 C C . ASP A 1 91 ? -8.215 7.628 11.597 1.00 96.31 91 ASP A C 1
ATOM 698 O O . ASP A 1 91 ? -7.491 7.358 12.555 1.00 96.31 91 ASP A O 1
ATOM 702 N N . ASP A 1 92 ? -8.940 6.688 10.984 1.00 97.56 92 ASP A N 1
ATOM 703 C CA . ASP A 1 92 ? -8.903 5.271 11.369 1.00 97.56 92 ASP A CA 1
ATOM 704 C C . ASP A 1 92 ? -7.549 4.645 11.036 1.00 97.56 92 ASP A C 1
ATOM 706 O O . ASP A 1 92 ? -7.007 3.881 11.834 1.00 97.56 92 ASP A O 1
ATOM 710 N N . LEU A 1 93 ? -6.969 5.013 9.890 1.00 97.19 93 LEU A N 1
ATOM 711 C CA . LEU A 1 93 ? -5.620 4.596 9.514 1.00 97.19 93 LEU A CA 1
ATOM 712 C C . LEU A 1 93 ? -4.576 5.136 10.485 1.00 97.19 93 LEU A C 1
ATOM 714 O O . LEU A 1 93 ? -3.722 4.372 10.930 1.00 97.1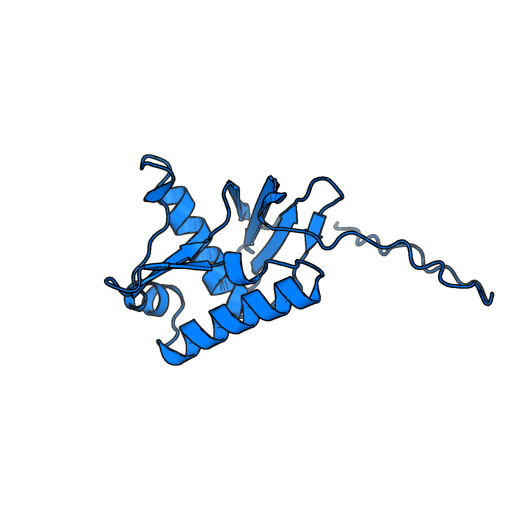9 93 LEU A O 1
ATOM 718 N N . CYS A 1 94 ? -4.662 6.417 10.846 1.00 97.06 94 CYS A N 1
ATOM 719 C CA . CYS A 1 94 ? -3.801 7.036 11.852 1.00 97.06 94 CYS A CA 1
ATOM 720 C C . CYS A 1 94 ? -3.851 6.271 13.183 1.00 97.06 94 CYS A C 1
ATOM 722 O O . CYS A 1 94 ? -2.806 5.885 13.702 1.00 97.06 94 CYS A O 1
ATOM 724 N N . ARG A 1 95 ? -5.053 5.959 13.694 1.00 97.44 95 ARG A N 1
ATOM 725 C CA . ARG A 1 95 ? -5.206 5.156 14.923 1.00 97.44 95 ARG A CA 1
ATOM 726 C C . ARG A 1 95 ? -4.634 3.746 14.778 1.00 97.44 95 ARG A C 1
ATOM 728 O O . ARG A 1 95 ? -3.896 3.309 15.651 1.00 97.44 95 ARG A O 1
ATOM 735 N N . ALA A 1 96 ? -4.936 3.052 13.681 1.00 95.81 96 ALA A N 1
ATOM 736 C CA . ALA A 1 96 ? -4.495 1.673 13.454 1.00 95.81 96 ALA A CA 1
ATOM 737 C C . ALA A 1 96 ? -2.973 1.537 13.267 1.00 95.81 96 ALA A C 1
ATOM 739 O O . ALA A 1 96 ? -2.411 0.478 13.529 1.00 95.81 96 ALA A O 1
ATOM 740 N N . THR A 1 97 ? -2.309 2.591 12.790 1.00 94.50 97 THR A N 1
ATOM 741 C CA . THR A 1 97 ? -0.856 2.606 12.547 1.00 94.50 97 THR A CA 1
ATOM 742 C C . THR A 1 97 ? -0.064 3.357 13.618 1.00 94.50 97 THR A C 1
ATOM 744 O O . THR A 1 97 ? 1.162 3.295 13.607 1.00 94.50 97 THR A O 1
ATOM 747 N N . GLY A 1 98 ? -0.732 4.070 14.530 1.00 95.56 98 GLY A N 1
ATOM 748 C CA . GLY A 1 98 ? -0.085 4.885 15.561 1.00 95.56 98 GLY A CA 1
ATOM 749 C C . GLY A 1 98 ? 0.621 6.138 15.028 1.00 95.56 98 GLY A C 1
ATOM 750 O O . GLY A 1 98 ? 1.503 6.671 15.698 1.00 95.56 98 GLY A O 1
ATOM 751 N N . ILE A 1 99 ? 0.273 6.610 13.825 1.00 96.12 99 ILE A N 1
ATOM 752 C CA . ILE A 1 99 ? 0.876 7.802 13.203 1.00 96.12 99 ILE A CA 1
ATOM 753 C C . ILE A 1 99 ? -0.144 8.937 13.076 1.00 96.12 99 ILE A C 1
ATOM 755 O O . ILE A 1 99 ? -1.349 8.719 13.137 1.00 96.12 99 ILE A O 1
ATOM 759 N N . ASN A 1 100 ? 0.332 10.163 12.860 1.00 96.75 100 ASN A N 1
ATOM 760 C CA . ASN A 1 100 ? -0.533 11.312 12.586 1.00 96.75 100 ASN A CA 1
ATOM 761 C C . ASN A 1 100 ? -0.853 11.459 11.082 1.00 96.75 100 ASN A C 1
ATOM 763 O O . ASN A 1 100 ? -0.252 10.808 10.224 1.00 96.75 100 ASN A O 1
ATOM 767 N N . ALA A 1 101 ? -1.786 12.356 10.753 1.00 93.81 101 ALA A N 1
ATOM 768 C CA . ALA A 1 101 ? -2.251 12.554 9.379 1.00 93.81 101 ALA A CA 1
ATOM 769 C C . ALA A 1 101 ? -1.142 13.014 8.414 1.00 93.81 101 ALA A C 1
ATOM 771 O O . ALA A 1 101 ? -1.088 12.559 7.272 1.00 93.81 101 ALA A O 1
ATOM 772 N N . GLU A 1 102 ? -0.234 13.886 8.857 1.00 94.88 102 GLU A N 1
ATOM 773 C CA . GLU A 1 102 ? 0.906 14.325 8.042 1.00 94.88 102 GLU A CA 1
ATOM 774 C C . GLU A 1 102 ? 1.806 13.141 7.684 1.00 94.88 102 GLU A C 1
ATOM 776 O O . GLU A 1 102 ? 2.141 12.919 6.515 1.00 94.88 102 GLU A O 1
ATOM 781 N N . ARG A 1 103 ? 2.134 12.318 8.686 1.00 97.25 103 ARG A N 1
ATOM 782 C CA . ARG A 1 103 ? 2.946 11.123 8.506 1.00 97.25 103 ARG A CA 1
ATOM 783 C C . ARG A 1 103 ? 2.248 10.101 7.619 1.00 97.25 103 ARG A C 1
ATOM 785 O O . ARG A 1 103 ? 2.914 9.537 6.757 1.00 97.25 103 ARG A O 1
ATOM 792 N N . LEU A 1 104 ? 0.935 9.912 7.748 1.00 97.00 104 LEU A N 1
ATOM 793 C CA . LEU A 1 104 ? 0.155 9.034 6.871 1.00 97.00 104 LEU A CA 1
ATOM 794 C C . LEU A 1 104 ? 0.372 9.375 5.390 1.00 97.00 104 LEU A C 1
ATOM 796 O O . LEU A 1 104 ? 0.677 8.491 4.587 1.00 97.00 104 LEU A O 1
ATOM 800 N N . TYR A 1 105 ? 0.269 10.652 5.010 1.00 95.81 105 TYR A N 1
ATOM 801 C CA . TYR A 1 105 ? 0.468 11.053 3.614 1.00 95.81 105 TYR A CA 1
ATOM 802 C C . TYR A 1 105 ? 1.919 10.896 3.148 1.00 95.81 105 TYR A C 1
ATOM 804 O O . TYR A 1 105 ? 2.146 10.524 1.992 1.00 95.81 105 TYR A O 1
ATOM 812 N N . VAL A 1 106 ? 2.889 11.117 4.039 1.00 97.50 106 VAL A N 1
ATOM 813 C CA . VAL A 1 106 ? 4.308 10.849 3.770 1.00 97.50 106 VAL A CA 1
ATOM 814 C C . VAL A 1 106 ? 4.546 9.360 3.518 1.00 97.50 106 VAL A C 1
ATOM 816 O O . VAL A 1 106 ? 5.221 9.014 2.550 1.00 97.50 106 VAL A O 1
ATOM 819 N N . GLU A 1 107 ? 3.966 8.471 4.323 1.00 97.56 107 GLU A N 1
ATOM 820 C CA . GLU A 1 107 ? 4.099 7.021 4.145 1.00 97.56 107 GLU A CA 1
ATOM 821 C C . GLU A 1 107 ? 3.413 6.541 2.851 1.00 97.56 107 GLU A C 1
ATOM 823 O O . GLU A 1 107 ? 3.991 5.733 2.124 1.00 97.56 107 GLU A O 1
ATOM 828 N N . VAL A 1 108 ? 2.261 7.115 2.471 1.00 97.50 108 VAL A N 1
ATOM 829 C CA . VAL A 1 108 ? 1.640 6.875 1.149 1.00 97.50 108 VAL A CA 1
ATOM 830 C C . VAL A 1 108 ? 2.581 7.279 0.012 1.00 97.50 108 VAL A C 1
ATOM 832 O O . VAL A 1 108 ? 2.780 6.521 -0.941 1.00 97.50 108 VAL A O 1
ATOM 835 N N . TYR A 1 109 ? 3.170 8.474 0.089 1.00 97.81 109 TYR A N 1
ATOM 836 C CA . TYR A 1 109 ? 4.111 8.947 -0.925 1.00 97.81 109 TYR A CA 1
ATOM 837 C C . TYR A 1 109 ? 5.358 8.053 -1.005 1.00 97.81 109 TYR A C 1
ATOM 839 O O . TYR A 1 109 ? 5.784 7.684 -2.100 1.00 97.81 109 TYR A O 1
ATOM 847 N N . ARG A 1 110 ? 5.919 7.653 0.141 1.00 97.69 110 ARG A N 1
ATOM 848 C CA . ARG A 1 110 ? 7.102 6.783 0.222 1.00 97.69 110 ARG A CA 1
ATOM 849 C C . ARG A 1 110 ? 6.849 5.394 -0.341 1.00 97.69 110 ARG A C 1
ATOM 851 O O . ARG A 1 110 ? 7.685 4.908 -1.098 1.00 97.69 110 ARG A O 1
ATOM 858 N N . ALA A 1 111 ? 5.697 4.799 -0.046 1.00 97.88 111 ALA A N 1
ATOM 859 C CA . ALA A 1 111 ? 5.299 3.516 -0.613 1.00 97.88 111 ALA A CA 1
ATOM 860 C C . ALA A 1 111 ? 5.216 3.580 -2.149 1.00 97.88 111 ALA A C 1
ATOM 862 O O . ALA A 1 111 ? 5.801 2.741 -2.832 1.00 97.88 111 ALA A O 1
ATOM 863 N N . ARG A 1 112 ? 4.587 4.629 -2.705 1.00 97.75 112 ARG A N 1
ATOM 864 C CA . ARG A 1 112 ? 4.543 4.861 -4.163 1.00 97.75 112 ARG A CA 1
ATOM 865 C C . ARG A 1 112 ? 5.939 5.042 -4.756 1.00 97.75 112 ARG A C 1
ATOM 867 O O . ARG A 1 112 ? 6.259 4.422 -5.764 1.00 97.75 112 ARG A O 1
ATOM 874 N N . LYS A 1 113 ? 6.781 5.866 -4.123 1.00 97.56 113 LYS A N 1
ATOM 875 C CA . LYS A 1 113 ? 8.151 6.129 -4.585 1.00 97.56 113 LYS A CA 1
ATOM 876 C C . LYS A 1 113 ? 9.004 4.864 -4.574 1.00 97.56 113 LYS A C 1
ATOM 878 O O . LYS A 1 113 ? 9.743 4.630 -5.523 1.00 97.56 113 LYS A O 1
ATOM 883 N N . GLN A 1 114 ? 8.899 4.049 -3.527 1.00 97.44 114 GLN A N 1
ATOM 884 C CA . GLN A 1 114 ? 9.625 2.787 -3.454 1.00 97.44 114 GLN A CA 1
ATOM 885 C C . GLN A 1 114 ? 9.166 1.822 -4.545 1.00 97.44 114 GLN A C 1
ATOM 887 O O . GLN A 1 114 ? 10.005 1.229 -5.210 1.00 97.44 114 GL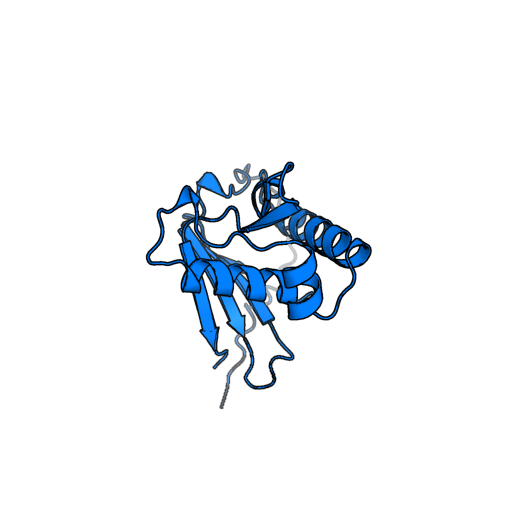N A O 1
ATOM 892 N N . LEU A 1 115 ? 7.856 1.694 -4.761 1.00 96.00 115 LEU A N 1
ATOM 893 C CA . LEU A 1 115 ? 7.327 0.817 -5.799 1.00 96.00 115 LEU A CA 1
ATOM 894 C C . LEU A 1 115 ? 7.738 1.280 -7.210 1.00 96.00 115 LEU A C 1
ATOM 896 O O . LEU A 1 115 ? 8.143 0.460 -8.030 1.00 96.00 115 LEU A O 1
ATOM 900 N N . ALA A 1 116 ? 7.732 2.591 -7.466 1.00 95.81 116 ALA A N 1
ATOM 901 C CA . ALA A 1 116 ? 8.238 3.169 -8.712 1.00 95.81 116 ALA A CA 1
ATOM 902 C C . ALA A 1 116 ? 9.739 2.901 -8.913 1.00 95.81 116 ALA A C 1
ATOM 904 O O . ALA A 1 116 ? 10.158 2.519 -10.002 1.00 95.81 116 ALA A O 1
ATOM 905 N N . ALA A 1 117 ? 10.547 3.038 -7.856 1.00 95.12 117 ALA A N 1
ATOM 906 C CA . ALA A 1 117 ? 11.983 2.749 -7.896 1.00 95.12 117 ALA A CA 1
ATOM 907 C C . ALA A 1 117 ? 12.296 1.269 -8.184 1.00 95.12 117 ALA A C 1
ATOM 909 O O . ALA A 1 117 ? 13.393 0.951 -8.631 1.00 95.12 117 ALA A O 1
ATOM 910 N N . LEU A 1 118 ? 11.332 0.373 -7.958 1.00 93.75 118 LEU A N 1
ATOM 911 C CA . LEU A 1 118 ? 11.409 -1.047 -8.299 1.00 93.75 118 LEU A CA 1
ATOM 912 C C . LEU A 1 118 ? 10.914 -1.361 -9.729 1.00 93.75 118 LEU A C 1
ATOM 914 O O . LEU A 1 118 ? 10.772 -2.529 -10.089 1.00 93.75 118 LEU A O 1
ATOM 918 N N . GLY A 1 119 ? 10.649 -0.335 -10.546 1.00 93.06 119 GLY A N 1
ATOM 919 C CA . GLY A 1 119 ? 10.302 -0.480 -11.962 1.00 93.06 119 GLY A CA 1
ATOM 920 C C . GLY A 1 119 ? 8.806 -0.614 -12.258 1.00 93.06 119 GLY A C 1
ATOM 921 O O . GLY A 1 119 ? 8.448 -1.051 -13.352 1.00 93.06 119 GLY A O 1
ATOM 922 N N . VAL A 1 120 ? 7.927 -0.258 -11.312 1.00 94.19 120 VAL A N 1
ATOM 923 C CA . VAL A 1 120 ? 6.471 -0.230 -11.537 1.00 94.19 120 VAL A CA 1
ATOM 924 C C . VAL A 1 120 ? 6.037 1.159 -12.011 1.00 94.19 120 VAL A C 1
ATOM 926 O O . VAL A 1 120 ? 6.052 2.120 -11.240 1.00 94.19 120 VAL A O 1
ATOM 929 N N . GLY A 1 121 ? 5.644 1.277 -13.280 1.00 92.50 121 GLY A N 1
ATOM 930 C CA . GLY A 1 121 ? 5.400 2.567 -13.940 1.00 92.50 121 GLY A CA 1
ATOM 931 C C . GLY A 1 121 ? 4.168 3.329 -13.437 1.00 92.50 121 GLY A C 1
ATOM 932 O O . GLY A 1 121 ? 4.156 4.556 -13.425 1.00 92.50 121 GLY A O 1
ATOM 933 N N . ASP A 1 122 ? 3.145 2.625 -12.964 1.00 94.81 122 ASP A N 1
ATOM 934 C CA . ASP A 1 122 ? 1.866 3.170 -12.489 1.00 94.81 122 ASP A CA 1
ATOM 935 C C . ASP A 1 122 ? 1.729 3.097 -10.959 1.00 94.81 122 ASP A C 1
ATOM 937 O O . ASP A 1 122 ? 0.624 3.036 -10.418 1.00 94.81 122 ASP A O 1
ATOM 941 N N . ALA A 1 123 ? 2.851 3.166 -10.232 1.00 95.75 123 ALA A N 1
ATOM 942 C CA . ALA A 1 123 ? 2.896 3.053 -8.772 1.00 95.75 123 ALA A CA 1
ATOM 943 C C . ALA A 1 123 ? 1.968 4.031 -8.023 1.00 95.75 123 ALA A C 1
ATOM 945 O O . ALA A 1 123 ? 1.581 3.764 -6.884 1.00 95.75 123 ALA A O 1
ATOM 946 N N . ALA A 1 124 ? 1.569 5.150 -8.640 1.00 95.44 124 ALA A N 1
ATOM 947 C CA . ALA A 1 124 ? 0.555 6.052 -8.092 1.00 95.44 124 ALA A CA 1
ATOM 948 C C . ALA A 1 124 ? -0.771 5.330 -7.772 1.00 95.44 124 ALA A C 1
ATOM 950 O O . ALA A 1 124 ? -1.398 5.645 -6.754 1.00 95.44 124 ALA A O 1
ATOM 951 N N . GLY A 1 125 ? -1.131 4.327 -8.582 1.00 96.81 125 GLY A N 1
ATOM 952 C CA . GLY A 1 125 ? -2.312 3.478 -8.431 1.00 96.81 125 GLY A CA 1
ATOM 953 C C . GLY A 1 125 ? -2.257 2.503 -7.254 1.00 96.81 125 GLY A C 1
ATOM 954 O O . GLY A 1 125 ? -3.259 1.867 -6.959 1.00 96.81 125 GLY A O 1
ATOM 955 N N . LEU A 1 126 ? -1.137 2.413 -6.520 1.00 97.75 126 LEU A N 1
ATOM 956 C CA . LEU A 1 126 ? -1.048 1.570 -5.319 1.00 97.75 126 LEU A CA 1
ATOM 957 C C . LEU A 1 126 ? -2.097 1.961 -4.266 1.00 97.75 126 LEU A C 1
ATOM 959 O O . LEU A 1 126 ? -2.591 1.107 -3.530 1.00 97.75 126 LEU A O 1
ATOM 963 N N . PHE A 1 127 ? -2.455 3.247 -4.222 1.00 97.94 127 PHE A N 1
ATOM 964 C CA . PHE A 1 127 ? -3.485 3.771 -3.334 1.00 97.94 127 PHE A CA 1
ATOM 965 C C . PHE A 1 127 ? -4.534 4.541 -4.117 1.00 97.94 127 PHE A C 1
ATOM 967 O O . PHE A 1 127 ? -4.195 5.457 -4.874 1.00 97.94 127 PHE A O 1
ATOM 974 N N . GLU A 1 128 ? -5.794 4.257 -3.818 1.00 97.19 128 GLU A N 1
ATOM 975 C CA . GLU A 1 128 ? -6.937 5.047 -4.262 1.00 97.19 128 GLU A CA 1
ATOM 976 C C . GLU A 1 128 ? -7.430 5.952 -3.129 1.00 97.19 128 GLU A C 1
ATOM 978 O O . GLU A 1 128 ? -7.230 5.660 -1.946 1.00 97.19 128 GLU A O 1
ATOM 983 N N . ARG A 1 129 ? -8.066 7.072 -3.487 1.00 95.62 129 ARG A N 1
ATOM 984 C CA . ARG A 1 129 ? -8.585 8.057 -2.531 1.00 95.62 129 ARG A CA 1
ATOM 985 C C . ARG A 1 129 ? -9.997 8.495 -2.912 1.00 95.62 129 ARG A C 1
ATOM 987 O O . ARG A 1 129 ? -10.236 8.810 -4.073 1.00 95.62 129 ARG A O 1
ATOM 994 N N . ARG A 1 130 ? -10.893 8.605 -1.927 1.00 94.50 130 ARG A N 1
ATOM 995 C CA . ARG A 1 130 ? -12.175 9.321 -2.049 1.00 94.50 130 ARG A CA 1
ATOM 996 C C . ARG A 1 130 ? -11.993 10.722 -1.474 1.00 94.50 130 ARG A C 1
ATOM 998 O O . ARG A 1 130 ? -11.859 10.884 -0.263 1.00 94.50 130 ARG A O 1
ATOM 1005 N N . SER A 1 131 ? -11.947 11.732 -2.341 1.00 78.88 131 SER A N 1
ATOM 1006 C CA . SER A 1 131 ? -11.664 13.122 -1.947 1.00 78.88 131 SER A CA 1
ATOM 1007 C C . SER A 1 131 ? -12.726 13.711 -1.015 1.00 78.88 131 SER A C 1
ATOM 1009 O O . SER A 1 131 ? -12.373 14.441 -0.096 1.00 78.88 131 SER A O 1
ATOM 1011 N N . GLN A 1 132 ? -13.998 13.348 -1.199 1.00 85.56 132 GLN A N 1
ATOM 1012 C CA . GLN A 1 132 ? -15.110 13.854 -0.385 1.00 85.56 132 GLN A CA 1
ATOM 1013 C C . GLN A 1 132 ? -15.113 13.295 1.048 1.00 85.56 132 GLN A C 1
ATOM 1015 O O . GLN A 1 132 ? -15.424 14.021 1.984 1.00 85.56 132 GLN A O 1
ATOM 1020 N N . SER A 1 133 ? -14.739 12.024 1.234 1.00 86.75 133 SER A N 1
ATOM 1021 C CA . SER A 1 133 ? -14.789 11.335 2.535 1.00 86.75 133 SER A CA 1
ATOM 1022 C C . SER A 1 133 ? -13.423 11.157 3.204 1.00 86.75 133 SER A C 1
ATOM 1024 O O . SER A 1 133 ? -13.348 10.586 4.288 1.00 86.75 133 SER A O 1
ATOM 1026 N N . ARG A 1 134 ? -12.329 11.614 2.574 1.00 92.88 134 ARG A N 1
ATOM 1027 C CA . ARG A 1 134 ? -10.938 11.406 3.033 1.00 92.88 134 ARG A CA 1
ATOM 1028 C C . ARG A 1 134 ? -10.609 9.931 3.303 1.00 92.88 134 ARG A C 1
ATOM 1030 O O . ARG A 1 134 ? -9.811 9.617 4.186 1.00 92.88 134 ARG A O 1
ATOM 1037 N N . GLN A 1 135 ? -11.215 9.028 2.534 1.00 96.88 135 GLN A N 1
ATOM 1038 C CA . GLN A 1 135 ? -10.947 7.598 2.633 1.00 96.88 135 GLN A CA 1
ATOM 1039 C C . GLN A 1 135 ? -9.822 7.179 1.691 1.00 96.88 135 GLN A C 1
ATOM 1041 O O . GLN A 1 135 ? -9.661 7.734 0.599 1.00 96.88 135 GLN A O 1
ATOM 1046 N N . ILE A 1 136 ? -9.057 6.179 2.117 1.00 97.62 136 ILE A N 1
ATOM 1047 C CA . ILE A 1 136 ? -7.936 5.596 1.385 1.00 97.62 136 ILE A CA 1
ATOM 1048 C C . ILE A 1 136 ? -8.124 4.081 1.356 1.00 97.62 136 ILE A C 1
ATOM 1050 O O . ILE A 1 136 ? -8.557 3.488 2.342 1.00 97.62 136 ILE A O 1
ATOM 1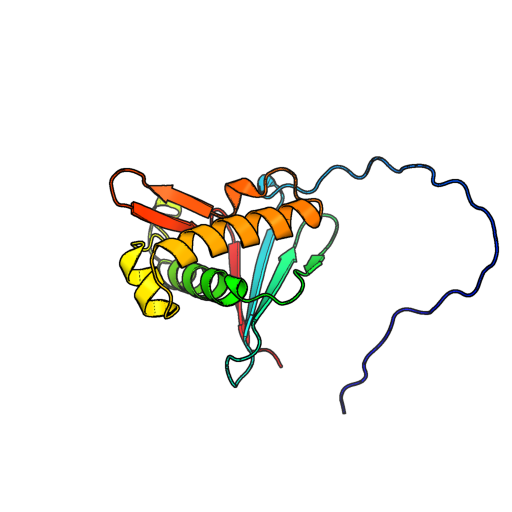054 N N . ARG A 1 137 ? -7.774 3.459 0.230 1.00 97.56 137 ARG A N 1
ATOM 1055 C CA . ARG A 1 137 ? -7.666 2.002 0.103 1.00 97.56 137 ARG A CA 1
ATOM 1056 C C . ARG A 1 137 ? -6.458 1.597 -0.728 1.00 97.56 137 ARG A C 1
ATOM 1058 O O . ARG A 1 137 ? -5.867 2.433 -1.415 1.00 97.56 137 ARG A O 1
ATOM 1065 N N . LEU A 1 138 ? -6.144 0.304 -0.724 1.00 97.88 138 LEU A N 1
ATOM 1066 C CA . LEU A 1 138 ? -5.282 -0.288 -1.747 1.00 97.88 138 LEU A CA 1
ATOM 1067 C C . LEU A 1 138 ? -5.989 -0.290 -3.105 1.00 97.88 138 LEU A C 1
ATOM 1069 O O . LEU A 1 138 ? -7.121 -0.759 -3.205 1.00 97.88 138 LEU A O 1
ATOM 1073 N N . GLY A 1 139 ? -5.291 0.169 -4.144 1.00 96.25 139 GLY A N 1
ATOM 1074 C CA . GLY A 1 139 ? -5.758 0.113 -5.535 1.00 96.25 139 GLY A CA 1
ATOM 1075 C C . GLY A 1 139 ? -5.430 -1.198 -6.252 1.00 96.25 139 GLY A C 1
ATOM 1076 O O . GLY A 1 139 ? -5.461 -1.272 -7.477 1.00 96.25 139 GLY A O 1
ATOM 1077 N N . VAL A 1 140 ? -5.072 -2.245 -5.501 1.00 94.25 140 VAL A N 1
ATOM 1078 C CA . VAL A 1 140 ? -4.740 -3.564 -6.051 1.00 94.25 140 VAL A CA 1
ATOM 1079 C C . VAL A 1 140 ? -5.900 -4.544 -5.885 1.00 94.25 140 VAL A C 1
ATOM 1081 O O . VAL A 1 140 ? -6.581 -4.582 -4.858 1.00 94.25 140 VAL A O 1
ATOM 1084 N N . GLY A 1 141 ? -6.125 -5.368 -6.909 1.00 88.12 141 GLY A N 1
ATOM 1085 C CA . GLY A 1 141 ? -7.270 -6.276 -6.964 1.00 88.12 141 GLY A CA 1
ATOM 1086 C C . GLY A 1 141 ? -7.212 -7.382 -5.910 1.00 88.12 141 GLY A C 1
ATOM 1087 O O . GLY A 1 141 ? -8.084 -7.448 -5.038 1.00 88.12 141 GLY A O 1
ATOM 1088 N N . ARG A 1 142 ? -6.191 -8.242 -6.000 1.00 94.94 142 ARG A N 1
ATOM 1089 C CA . ARG A 1 142 ? -6.015 -9.438 -5.167 1.00 94.94 142 ARG A CA 1
ATOM 1090 C C . ARG A 1 142 ? -4.916 -9.222 -4.131 1.00 94.94 142 ARG A C 1
ATOM 1092 O O . ARG A 1 142 ? -3.789 -8.875 -4.485 1.00 94.94 142 ARG A O 1
ATOM 1099 N N . VAL A 1 143 ? -5.248 -9.484 -2.871 1.00 96.62 143 VAL A N 1
ATOM 1100 C CA . VAL A 1 143 ? -4.347 -9.336 -1.726 1.00 96.62 143 VAL A CA 1
ATOM 1101 C C . VAL A 1 143 ? -4.365 -10.615 -0.896 1.00 96.62 143 VAL A C 1
ATOM 1103 O O . VAL A 1 143 ? -5.395 -11.280 -0.811 1.00 96.62 143 VAL A O 1
ATOM 1106 N N . GLU A 1 144 ? -3.228 -10.962 -0.309 1.00 97.00 144 GLU A N 1
ATOM 1107 C CA . GLU A 1 144 ? -3.067 -12.070 0.629 1.00 97.00 144 GLU A CA 1
ATOM 1108 C C . GLU A 1 144 ? -2.275 -11.569 1.842 1.00 97.00 144 GLU A C 1
ATOM 1110 O O . GLU A 1 144 ? -1.266 -10.882 1.676 1.00 97.00 144 GLU A O 1
ATOM 1115 N N . VAL A 1 145 ? -2.732 -11.908 3.050 1.00 95.94 145 VAL A N 1
ATOM 1116 C CA . VAL A 1 145 ? -2.017 -11.634 4.303 1.00 95.94 145 VAL A CA 1
ATOM 1117 C C . VAL A 1 145 ? -1.672 -12.970 4.957 1.00 95.94 145 VAL A C 1
ATOM 1119 O O . VAL A 1 145 ? -2.560 -13.796 5.164 1.00 95.94 145 VAL A O 1
ATOM 1122 N N . THR A 1 146 ? -0.396 -13.200 5.265 1.00 95.19 146 THR A N 1
ATOM 1123 C CA . THR A 1 146 ? 0.099 -14.448 5.873 1.00 95.19 146 THR A CA 1
ATOM 1124 C C . THR A 1 146 ? 1.019 -14.174 7.058 1.00 95.19 146 THR A C 1
ATOM 1126 O O . THR A 1 146 ? 1.606 -13.101 7.165 1.00 95.19 146 THR A O 1
ATOM 1129 N N . ALA A 1 147 ? 1.213 -15.164 7.928 1.00 91.06 147 ALA A N 1
ATOM 1130 C CA . ALA A 1 147 ? 2.314 -15.129 8.888 1.00 91.06 147 ALA A CA 1
ATOM 1131 C C . ALA A 1 147 ? 3.648 -15.454 8.188 1.00 91.06 147 ALA A C 1
ATOM 1133 O O . ALA A 1 147 ? 3.681 -16.312 7.299 1.00 91.06 147 ALA A O 1
ATOM 1134 N N . LEU A 1 148 ? 4.738 -14.794 8.590 1.00 85.62 148 LEU A N 1
ATOM 1135 C CA . LEU A 1 148 ? 6.098 -15.239 8.282 1.00 85.62 148 LEU A CA 1
ATOM 1136 C C . LEU A 1 148 ? 6.352 -16.546 9.039 1.00 85.62 148 LEU A C 1
ATOM 1138 O O . LEU A 1 148 ? 5.999 -16.670 10.216 1.00 85.62 148 LEU A O 1
ATOM 1142 N N . ARG A 1 149 ? 6.898 -17.531 8.329 1.00 65.56 149 ARG A N 1
ATOM 1143 C CA . ARG A 1 149 ? 7.248 -18.841 8.887 1.00 65.56 149 ARG A CA 1
ATOM 1144 C C . ARG A 1 149 ? 8.665 -18.848 9.434 1.00 65.56 149 ARG A C 1
ATOM 1146 O O . ARG A 1 149 ? 9.501 -18.121 8.862 1.00 65.56 149 ARG A O 1
#

Nearest PDB structures (foldseek):
  5f8e-assembly2_C  TM=5.055E-01  e=2.109E-01  Mycobacterium tuberculosis H37Rv
  8xgc-assembly1_M  TM=5.986E-01  e=1.892E+00  Saccharomyces cerevisiae
  5mb9-assembly2_B  TM=2.767E-01  e=3.072E-01  Thermochaetoides thermophila DSM 1495
  6sga-assembly1_CK  TM=2.360E-01  e=4.764E-01  Trypanosoma brucei brucei
  6sgb-assembly1_CK  TM=2.113E-01  e=7.867E-01  Trypanosoma brucei brucei

Radius of gyration: 17.59 Å; Cα contacts (8 Å, |Δi|>4): 222; chains: 1; bounding box: 55×40×42 Å